Protein AF-A0A952JY37-F1 (afdb_monomer)

Radius of gyration: 21.26 Å; Cα contacts (8 Å, |Δi|>4): 25; chains: 1; bounding box: 50×24×54 Å

Secondary structure (DSSP, 8-state):
--S--TT----TT-----HHHHHHHHHHHHHH-HHHHHHHHHHSGGGS-TT-TTHHHHHHHHHHHHHHHHHHHHHHHHHHHHHHHHHHHH-HHHHHHHHHHHHHHHHHHHHHHHHHHT-

Solvent-accessible surface area (backbone atoms only — not comparable to full-atom values): 7107 Å² total; per-residue (Å²): 129,93,77,68,64,93,81,67,83,74,77,80,79,73,71,91,64,52,72,65,56,54,51,52,50,54,49,51,54,49,74,69,32,63,70,55,52,50,48,50,66,61,53,56,57,74,80,52,66,96,84,47,94,56,46,71,61,53,51,51,50,51,52,51,51,49,49,67,55,46,51,58,53,51,50,52,51,51,57,50,49,52,53,52,51,55,53,36,73,75,30,74,64,56,41,50,54,51,46,52,48,52,50,49,53,51,51,50,50,52,51,51,48,52,64,59,73,74,104

Nearest PDB structures (foldseek):
  3bes-assembly1_L  TM=3.183E-01  e=7.330E+00  Homo sapiens

pLDDT: mean 86.18, std 11.97, range [46.88, 97.19]

Sequence (119 aa):
LRHGSAFSVDREGVPQQSLRATVLTGVGINLTNPKVIVFFVTFLPQFIDAGDPHASGKLMFLGILFLVIGIPTNAFIVLIAERVTGFMQSSPRAMRYFDYGMAGIMSAFALKLVLTQGR

Foldseek 3Di:
DVPDFPLDPPPPDPPPDDPVVVVVVVVVVLVPDVVNVCVLVVPLCVVDDPPDPCSVVSSVVVVVVCCVVVVVVVVVVVVVVVVVSVVCVVDPVSRVVVRVVVVVVVVVVVVVVCVVVVD

Structure (mmCIF, N/CA/C/O backbone):
data_AF-A0A952JY37-F1
#
_entry.id   AF-A0A952JY37-F1
#
loop_
_atom_site.group_PDB
_atom_site.id
_atom_site.type_symbol
_atom_site.label_atom_id
_atom_site.label_alt_id
_atom_site.label_comp_id
_atom_site.label_asym_id
_atom_site.label_entity_id
_atom_site.label_seq_id
_atom_site.pdbx_PDB_ins_code
_atom_site.Cartn_x
_atom_site.Cartn_y
_atom_site.Cartn_z
_atom_site.occupancy
_atom_site.B_iso_or_equiv
_atom_site.auth_seq_id
_atom_site.auth_comp_id
_atom_site.auth_asym_id
_atom_site.auth_atom_id
_atom_site.pdbx_PDB_model_num
ATOM 1 N N . LEU A 1 1 ? -24.315 -7.427 19.514 1.00 54.91 1 LEU A N 1
ATOM 2 C CA . LEU A 1 1 ? -23.283 -6.430 19.895 1.00 54.91 1 LEU A CA 1
ATOM 3 C C . LEU A 1 1 ? -22.990 -6.408 21.415 1.00 54.91 1 LEU A C 1
ATOM 5 O O . LEU A 1 1 ? -22.670 -5.357 21.953 1.00 54.91 1 LEU A O 1
ATOM 9 N N . ARG A 1 2 ? -23.083 -7.550 22.129 1.00 51.44 2 ARG A N 1
ATOM 10 C CA . ARG A 1 2 ? -22.802 -7.653 23.585 1.00 51.44 2 ARG A CA 1
ATOM 11 C C . ARG A 1 2 ? -21.364 -8.127 23.895 1.00 51.44 2 ARG A C 1
ATOM 13 O O . ARG A 1 2 ? -21.007 -8.205 25.059 1.00 51.44 2 ARG A O 1
ATOM 20 N N . HIS A 1 3 ? -20.548 -8.411 22.871 1.00 49.09 3 HIS A N 1
ATOM 21 C CA . HIS A 1 3 ? -19.204 -9.001 22.994 1.00 49.09 3 HIS A CA 1
ATOM 22 C C . HIS A 1 3 ? -18.223 -8.403 21.964 1.00 49.09 3 HIS A C 1
ATOM 24 O O . HIS A 1 3 ? -17.837 -9.079 21.019 1.00 49.09 3 HIS A O 1
ATOM 30 N N . GLY A 1 4 ? -17.855 -7.130 22.124 1.00 60.59 4 GLY A N 1
ATOM 31 C CA . GLY A 1 4 ? -16.883 -6.466 21.244 1.00 60.59 4 GLY A CA 1
ATOM 32 C C . GLY A 1 4 ? -17.496 -5.858 19.977 1.00 60.59 4 GLY A C 1
ATOM 33 O O . GLY A 1 4 ? -18.521 -6.319 19.469 1.00 60.59 4 GLY A O 1
ATOM 34 N N . SER A 1 5 ? -16.900 -4.754 19.525 1.00 64.12 5 SER A N 1
ATOM 35 C CA . SER A 1 5 ? -17.194 -4.132 18.229 1.00 64.12 5 SER A CA 1
ATOM 36 C C . SER A 1 5 ? -16.530 -4.935 17.112 1.00 64.12 5 SER A C 1
ATOM 38 O O . SER A 1 5 ? -15.482 -5.533 17.340 1.00 64.12 5 SER A O 1
ATOM 40 N N . ALA A 1 6 ? -17.096 -4.911 15.900 1.00 64.69 6 ALA A N 1
ATOM 41 C CA . ALA A 1 6 ? -16.456 -5.524 14.735 1.00 64.69 6 ALA A CA 1
ATOM 42 C C . ALA A 1 6 ? -15.106 -4.863 14.391 1.00 64.69 6 ALA A C 1
ATOM 44 O O . ALA A 1 6 ? -14.296 -5.447 13.676 1.00 64.69 6 ALA A O 1
ATOM 45 N N . PHE A 1 7 ? -14.858 -3.656 14.908 1.00 66.44 7 PHE A N 1
ATOM 46 C CA . PHE A 1 7 ? -13.638 -2.887 14.705 1.00 66.44 7 PHE A CA 1
ATOM 47 C C . PHE A 1 7 ? -12.736 -2.870 15.958 1.00 66.44 7 PHE A C 1
ATOM 49 O O . PHE A 1 7 ? -12.227 -1.833 16.374 1.00 66.44 7 PHE A O 1
ATOM 56 N N . SER A 1 8 ? -12.515 -4.013 16.608 1.00 64.56 8 SER A N 1
ATOM 57 C CA . SER A 1 8 ? -11.474 -4.139 17.638 1.00 64.56 8 SER A CA 1
ATOM 58 C C . SER A 1 8 ? -10.115 -4.396 16.983 1.00 64.56 8 SER A C 1
ATOM 60 O O . SER A 1 8 ? -9.860 -5.480 16.463 1.00 64.56 8 SER A O 1
ATOM 62 N N . VAL A 1 9 ? -9.227 -3.399 16.995 1.00 66.38 9 VAL A N 1
ATOM 63 C CA . VAL A 1 9 ? -7.822 -3.612 16.616 1.00 66.38 9 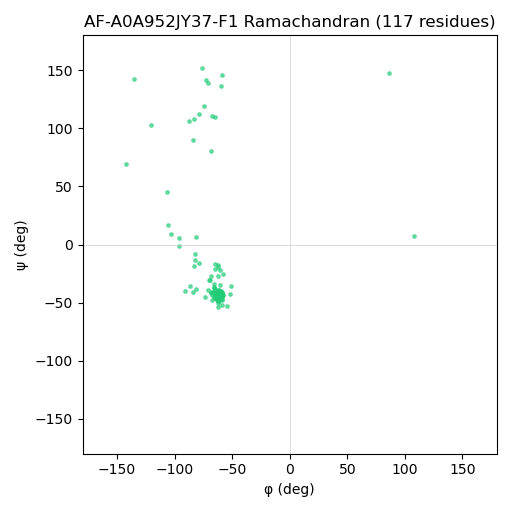VAL A CA 1
ATOM 64 C C . VAL A 1 9 ? -7.092 -4.131 17.849 1.00 66.38 9 VAL A C 1
ATOM 66 O O . VAL A 1 9 ? -6.593 -3.337 18.649 1.00 66.38 9 VAL A O 1
ATOM 69 N N . ASP A 1 10 ? -7.069 -5.453 18.013 1.00 64.25 10 ASP A N 1
ATOM 70 C CA . ASP A 1 10 ? -6.244 -6.102 19.029 1.00 64.25 10 ASP A CA 1
ATOM 71 C C . ASP A 1 10 ? -4.773 -5.918 18.660 1.00 64.25 10 ASP A C 1
ATOM 73 O O . ASP A 1 10 ? -4.271 -6.448 17.669 1.00 64.25 10 ASP A O 1
ATOM 77 N N . ARG A 1 11 ? -4.074 -5.107 19.458 1.00 63.34 11 ARG A N 1
ATOM 78 C CA . ARG A 1 11 ? -2.614 -4.958 19.374 1.00 63.34 11 ARG A CA 1
ATOM 79 C C . ARG A 1 11 ? -1.879 -6.077 20.116 1.00 63.34 11 ARG A C 1
ATOM 81 O O . ARG A 1 11 ? -0.656 -6.169 20.023 1.00 63.34 11 ARG A O 1
ATOM 88 N N . GLU A 1 12 ? -2.605 -6.912 20.853 1.00 49.03 12 GLU A N 1
ATOM 89 C CA . GLU A 1 12 ? -2.049 -8.034 21.596 1.00 49.03 12 GLU A CA 1
ATOM 90 C C . GLU A 1 12 ? -1.781 -9.204 20.643 1.00 49.03 12 GLU A C 1
ATOM 92 O O . GLU A 1 12 ? -2.696 -9.797 20.082 1.00 49.03 12 GLU A O 1
ATOM 97 N N . GLY A 1 13 ? -0.500 -9.523 20.435 1.00 59.22 13 GLY A N 1
ATOM 98 C CA . GLY A 1 13 ? -0.087 -10.733 19.722 1.00 59.22 13 GLY A CA 1
ATOM 99 C C . GLY A 1 13 ? 0.499 -10.541 18.325 1.00 59.22 13 GLY A C 1
ATOM 100 O O . GLY A 1 13 ? 0.774 -11.548 17.679 1.00 59.22 13 GLY A O 1
ATOM 101 N N . VAL A 1 14 ? 0.758 -9.311 17.852 1.00 64.44 14 VAL A N 1
ATOM 102 C CA . VAL A 1 14 ? 1.601 -9.132 16.654 1.00 64.44 14 VAL A CA 1
ATOM 103 C C . VAL A 1 14 ? 3.010 -9.618 17.012 1.00 64.44 14 VAL A C 1
ATOM 105 O O . VAL A 1 14 ? 3.676 -8.970 17.826 1.00 64.44 14 VAL A O 1
ATOM 108 N N . PRO A 1 15 ? 3.488 -10.751 16.461 1.00 66.88 15 PRO A N 1
ATOM 109 C CA . PRO A 1 15 ? 4.836 -11.212 16.747 1.00 66.88 15 PRO A CA 1
ATOM 110 C C . PRO A 1 15 ? 5.797 -10.120 16.284 1.00 66.88 15 PRO A C 1
ATOM 112 O O . PRO A 1 15 ? 5.609 -9.576 15.193 1.00 66.88 15 PRO A O 1
ATOM 115 N N . GLN A 1 16 ? 6.820 -9.793 17.078 1.00 70.06 16 GLN A N 1
ATOM 116 C CA . GLN A 1 16 ? 7.880 -8.892 16.626 1.00 70.06 16 GLN A CA 1
ATOM 117 C C . GLN A 1 16 ? 8.691 -9.591 15.530 1.00 70.06 16 GLN A C 1
ATOM 119 O O . GLN A 1 16 ? 9.736 -10.193 15.767 1.00 70.06 16 GLN A O 1
ATOM 124 N N . GLN A 1 17 ? 8.155 -9.577 14.313 1.00 78.06 17 GLN A N 1
ATOM 125 C CA . GLN A 1 17 ? 8.825 -10.089 13.137 1.00 78.06 17 GLN A CA 1
ATOM 126 C C . GLN A 1 17 ? 9.932 -9.115 12.753 1.00 78.06 17 GLN A C 1
ATOM 128 O O . GLN A 1 17 ? 9.779 -7.895 12.829 1.00 78.06 17 GLN A O 1
ATOM 133 N N . SER A 1 18 ? 11.066 -9.661 12.317 1.00 89.88 18 SER A N 1
ATOM 134 C CA . SER A 1 18 ? 12.115 -8.828 11.739 1.00 89.88 18 SER A CA 1
ATOM 135 C C . SER A 1 18 ? 11.563 -8.071 10.527 1.00 89.88 18 SER A C 1
ATOM 137 O O . SER A 1 18 ? 10.766 -8.617 9.763 1.00 89.88 18 SER A O 1
ATOM 139 N N . LEU A 1 19 ? 12.034 -6.841 10.299 1.00 88.31 19 LEU A N 1
ATOM 140 C CA . LEU A 1 19 ? 11.636 -6.046 9.126 1.00 88.31 19 LEU A CA 1
ATOM 141 C C . LEU A 1 19 ? 11.789 -6.836 7.819 1.00 88.31 19 LEU A C 1
ATOM 143 O O . LEU A 1 19 ? 10.959 -6.734 6.921 1.00 88.31 19 LEU A O 1
ATOM 147 N N . ARG A 1 20 ? 12.825 -7.679 7.739 1.00 91.56 20 ARG A N 1
ATOM 148 C CA . ARG A 1 20 ? 13.064 -8.565 6.596 1.00 91.56 20 ARG A CA 1
ATOM 149 C C . ARG A 1 20 ? 11.934 -9.573 6.400 1.00 91.56 20 ARG A C 1
ATOM 151 O O . ARG A 1 20 ? 11.487 -9.744 5.273 1.00 91.56 20 ARG A O 1
ATOM 158 N N . ALA A 1 21 ? 11.459 -10.214 7.467 1.00 92.25 21 ALA A N 1
ATOM 159 C CA . ALA A 1 21 ? 10.358 -11.173 7.388 1.00 92.25 21 ALA A CA 1
ATOM 160 C C . ALA A 1 21 ? 9.052 -10.504 6.925 1.00 92.25 21 ALA A C 1
ATOM 162 O O . ALA A 1 21 ? 8.374 -11.034 6.045 1.00 92.25 21 ALA A O 1
ATOM 163 N N . THR A 1 22 ? 8.746 -9.306 7.432 1.00 90.75 22 THR A N 1
ATOM 164 C CA . THR A 1 22 ? 7.572 -8.528 7.004 1.00 90.75 22 THR A CA 1
ATOM 165 C C . THR A 1 22 ? 7.661 -8.131 5.530 1.00 90.75 22 THR A C 1
ATOM 167 O O . THR A 1 22 ? 6.698 -8.305 4.785 1.00 90.75 22 THR A O 1
ATOM 170 N N . VAL A 1 23 ? 8.827 -7.650 5.080 1.00 90.88 23 VAL A N 1
ATOM 171 C CA . VAL A 1 23 ? 9.055 -7.297 3.670 1.00 90.88 23 VAL A CA 1
ATOM 172 C C . VAL A 1 23 ? 8.913 -8.523 2.773 1.00 90.88 23 VAL A C 1
ATOM 174 O O . VAL A 1 23 ? 8.195 -8.460 1.780 1.00 90.88 23 VAL A O 1
ATOM 177 N N . LEU A 1 24 ? 9.532 -9.652 3.127 1.00 94.19 24 LEU A N 1
ATOM 178 C CA . LEU A 1 24 ? 9.435 -10.887 2.344 1.00 94.19 24 LEU A CA 1
ATOM 179 C C . LEU A 1 24 ? 8.000 -11.415 2.276 1.00 94.19 24 LEU A C 1
ATOM 181 O O . LEU A 1 24 ? 7.562 -11.847 1.214 1.00 94.19 24 LEU A O 1
ATOM 185 N N . THR A 1 25 ? 7.252 -11.321 3.374 1.00 93.19 25 THR A N 1
ATOM 186 C CA . THR A 1 25 ? 5.830 -11.684 3.406 1.00 93.19 25 THR A CA 1
ATOM 187 C C . THR A 1 25 ? 5.024 -10.784 2.472 1.00 93.19 25 THR A C 1
ATOM 189 O O . THR A 1 25 ? 4.262 -11.279 1.645 1.00 93.19 25 THR A O 1
ATOM 192 N N . GLY A 1 26 ? 5.234 -9.465 2.533 1.00 91.06 26 GLY A N 1
ATOM 193 C CA . GLY A 1 26 ? 4.578 -8.506 1.642 1.00 91.06 26 GLY A CA 1
ATOM 194 C C . GLY A 1 26 ? 4.914 -8.739 0.168 1.00 91.06 26 GLY A C 1
ATOM 195 O O . GLY A 1 26 ? 4.019 -8.715 -0.679 1.00 91.06 26 GLY A O 1
ATOM 196 N N . VAL A 1 27 ? 6.180 -9.021 -0.146 1.00 92.12 27 VAL A N 1
ATOM 197 C CA . VAL A 1 27 ? 6.615 -9.393 -1.499 1.00 92.12 27 VAL A CA 1
ATOM 198 C C . VAL A 1 27 ? 5.919 -10.679 -1.942 1.00 92.12 27 VAL A C 1
ATOM 200 O O . VAL A 1 27 ? 5.323 -10.697 -3.015 1.00 92.12 27 VAL A O 1
ATOM 203 N N . GLY A 1 28 ? 5.907 -11.720 -1.106 1.00 94.88 28 GLY A N 1
ATOM 204 C CA . GLY A 1 28 ? 5.234 -12.986 -1.403 1.00 94.88 28 GLY A CA 1
ATOM 205 C C . GLY A 1 28 ? 3.738 -12.818 -1.681 1.00 94.88 28 GLY A C 1
ATOM 206 O O . GLY A 1 28 ? 3.234 -13.358 -2.665 1.00 94.88 28 GLY A O 1
ATOM 207 N N . ILE A 1 29 ? 3.038 -12.008 -0.880 1.00 93.88 29 ILE A N 1
ATOM 208 C CA . ILE A 1 29 ? 1.617 -11.686 -1.086 1.00 93.88 29 ILE A CA 1
ATOM 209 C C . ILE A 1 29 ? 1.403 -10.999 -2.439 1.00 93.88 29 ILE A C 1
ATOM 211 O O . ILE A 1 29 ? 0.498 -11.378 -3.180 1.00 93.88 29 ILE A O 1
ATOM 215 N N . ASN A 1 30 ? 2.231 -10.008 -2.784 1.00 91.50 30 ASN A N 1
ATOM 216 C CA . ASN A 1 30 ? 2.089 -9.274 -4.043 1.00 91.50 30 ASN A CA 1
ATOM 217 C C . ASN A 1 30 ? 2.415 -10.144 -5.264 1.00 91.50 30 ASN A C 1
ATOM 219 O O . ASN A 1 30 ? 1.687 -10.088 -6.250 1.00 91.50 30 ASN A O 1
ATOM 223 N N . LEU A 1 31 ? 3.457 -10.976 -5.188 1.00 91.88 31 LEU A N 1
ATOM 224 C CA . LEU A 1 31 ? 3.837 -11.891 -6.269 1.00 91.88 31 LEU A CA 1
ATOM 225 C C . LEU A 1 31 ? 2.824 -13.023 -6.469 1.00 91.88 31 LEU A C 1
ATOM 227 O O . LEU A 1 31 ? 2.636 -13.484 -7.587 1.00 91.88 31 LEU A O 1
ATOM 231 N N . THR A 1 32 ? 2.147 -13.461 -5.408 1.00 94.81 32 THR A N 1
ATOM 232 C CA . THR A 1 32 ? 1.117 -14.511 -5.504 1.00 94.81 32 THR A CA 1
ATOM 233 C C . THR A 1 32 ? -0.235 -13.947 -5.951 1.00 94.81 32 THR A C 1
ATOM 235 O O . THR A 1 32 ? -1.132 -14.700 -6.320 1.00 94.81 32 THR A O 1
ATOM 238 N N . ASN A 1 33 ? -0.414 -12.622 -5.937 1.00 94.19 33 ASN A N 1
ATOM 239 C CA . ASN A 1 33 ? -1.669 -11.987 -6.310 1.00 94.19 33 ASN A CA 1
ATOM 240 C C . ASN A 1 33 ? -1.728 -11.736 -7.832 1.00 94.19 33 ASN A C 1
ATOM 242 O O . ASN A 1 33 ? -1.115 -10.780 -8.321 1.00 94.19 33 ASN A O 1
ATOM 246 N N . PRO A 1 34 ? -2.519 -12.513 -8.600 1.00 92.62 34 PRO A N 1
ATOM 247 C CA . PRO A 1 34 ? -2.576 -12.362 -10.053 1.00 92.62 34 PRO A CA 1
ATOM 248 C C . PRO A 1 34 ? -3.101 -10.986 -10.471 1.00 92.62 34 PRO A C 1
ATOM 250 O O . PRO A 1 34 ? -2.719 -10.479 -11.520 1.00 92.62 34 PRO A O 1
ATOM 253 N N . LYS A 1 35 ? -3.926 -10.334 -9.640 1.00 93.81 35 LYS A N 1
ATOM 254 C CA . LYS A 1 35 ? -4.433 -8.987 -9.920 1.00 93.81 35 LYS A CA 1
ATOM 255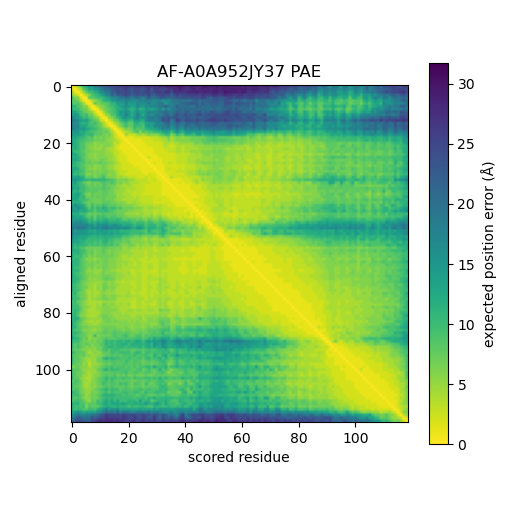 C C . LYS A 1 35 ? 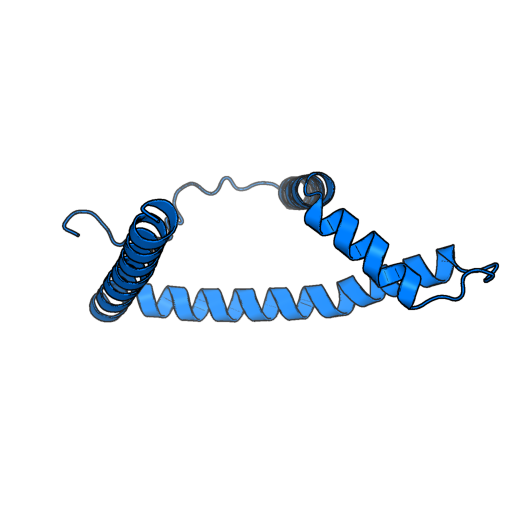-3.300 -7.965 -9.989 1.00 93.81 35 LYS A C 1
ATOM 257 O O . LYS A 1 35 ? -3.335 -7.086 -10.844 1.00 93.81 35 LYS A O 1
ATOM 262 N N . VAL A 1 36 ? -2.312 -8.082 -9.099 1.00 91.00 36 VAL A N 1
ATOM 263 C CA . VAL A 1 36 ? -1.154 -7.180 -9.057 1.00 91.00 36 VAL A CA 1
ATOM 264 C C . VAL A 1 36 ? -0.303 -7.384 -10.306 1.00 91.00 36 VAL A C 1
ATOM 266 O O . VAL A 1 36 ? 0.006 -6.417 -10.996 1.00 91.00 36 VAL A O 1
ATOM 269 N N . ILE A 1 37 ? -0.001 -8.638 -10.647 1.00 91.44 37 ILE A N 1
ATOM 270 C CA . ILE A 1 37 ? 0.778 -8.970 -11.847 1.00 91.44 37 ILE A CA 1
ATOM 271 C C . ILE A 1 37 ? 0.087 -8.444 -13.106 1.00 91.44 37 ILE A C 1
ATOM 273 O O . ILE A 1 37 ? 0.712 -7.733 -13.891 1.00 91.44 37 ILE A O 1
ATOM 277 N N . VAL A 1 38 ? -1.199 -8.762 -13.284 1.00 93.81 38 VAL A N 1
ATOM 278 C CA . VAL A 1 38 ? -1.966 -8.338 -14.460 1.00 93.81 38 VAL A CA 1
ATOM 279 C C . VAL A 1 38 ? -1.988 -6.819 -14.556 1.00 93.81 38 VAL A C 1
ATOM 281 O O . VAL A 1 38 ? -1.710 -6.306 -15.629 1.00 93.81 38 VAL A O 1
ATOM 284 N N . PHE A 1 39 ? -2.211 -6.099 -13.451 1.00 92.00 39 PHE A N 1
ATOM 285 C CA . PHE A 1 39 ? -2.139 -4.637 -13.439 1.00 92.00 39 PHE A CA 1
ATOM 286 C C . PHE A 1 39 ? -0.794 -4.131 -13.984 1.00 92.00 39 PHE A C 1
ATOM 288 O O . PHE A 1 39 ? -0.769 -3.348 -14.931 1.00 92.00 39 PHE A O 1
ATOM 295 N N . PHE A 1 40 ? 0.337 -4.601 -13.454 1.00 90.31 40 PHE A N 1
ATOM 296 C CA . PHE A 1 40 ? 1.638 -4.116 -13.918 1.00 90.31 40 PHE A CA 1
ATOM 297 C C . PHE A 1 40 ? 1.914 -4.479 -15.382 1.00 90.31 40 PHE A C 1
ATOM 299 O O . PHE A 1 40 ? 2.360 -3.622 -16.140 1.00 90.31 40 PHE A O 1
ATOM 306 N N . VAL A 1 41 ? 1.595 -5.705 -15.806 1.00 89.94 41 VAL A N 1
ATOM 307 C CA . VAL A 1 41 ? 1.785 -6.156 -17.195 1.00 89.94 41 VAL A CA 1
ATOM 308 C C . VAL A 1 41 ? 0.884 -5.402 -18.169 1.00 89.94 41 VAL A C 1
ATOM 310 O O . VAL A 1 41 ? 1.293 -5.152 -19.297 1.00 89.94 41 VAL A O 1
ATOM 313 N N . THR A 1 42 ? -0.327 -5.015 -17.765 1.00 91.31 42 THR A N 1
ATOM 314 C CA . THR A 1 42 ? -1.222 -4.270 -18.653 1.00 91.31 42 THR A CA 1
ATOM 315 C C . THR A 1 42 ? -0.897 -2.789 -18.687 1.00 91.31 42 THR A C 1
ATOM 317 O O . THR A 1 42 ? -1.000 -2.199 -19.751 1.00 91.31 42 THR A O 1
ATOM 320 N N . PHE A 1 43 ? -0.524 -2.176 -17.560 1.00 90.75 43 PHE A N 1
ATOM 321 C CA . PHE A 1 43 ? -0.365 -0.723 -17.476 1.00 90.75 43 PHE A CA 1
ATOM 322 C C . PHE A 1 43 ? 1.053 -0.246 -17.791 1.00 90.75 43 PHE A C 1
ATOM 324 O O . PHE A 1 43 ? 1.192 0.762 -18.469 1.00 90.75 43 PHE A O 1
ATOM 331 N N . LEU A 1 44 ? 2.116 -0.930 -17.349 1.00 89.00 44 LEU A N 1
ATOM 332 C CA . LEU A 1 44 ? 3.483 -0.417 -17.552 1.00 89.00 44 LEU A CA 1
ATOM 333 C C . LEU A 1 44 ? 3.897 -0.372 -19.031 1.00 89.00 44 LEU A C 1
ATOM 335 O O . LEU A 1 44 ? 4.427 0.658 -19.449 1.00 89.00 44 LEU A O 1
ATOM 339 N N . PRO A 1 45 ? 3.640 -1.412 -19.848 1.00 87.81 45 PRO A N 1
ATOM 340 C CA . PRO A 1 45 ? 3.984 -1.377 -21.266 1.00 87.81 45 PRO A CA 1
ATOM 341 C C . PRO A 1 45 ? 3.213 -0.319 -22.059 1.00 87.81 45 PRO A C 1
ATOM 343 O O . PRO A 1 45 ? 3.697 0.104 -23.098 1.00 87.81 45 PRO A O 1
ATOM 346 N N . GLN A 1 46 ? 2.056 0.157 -21.576 1.00 90.62 46 GLN A N 1
ATOM 347 C CA . GLN A 1 46 ? 1.292 1.220 -22.253 1.00 90.62 46 GLN A CA 1
ATOM 348 C C . GLN A 1 46 ? 2.038 2.561 -22.300 1.00 90.62 46 GLN A C 1
ATOM 350 O O . GLN A 1 46 ? 1.668 3.432 -23.081 1.00 90.62 46 GLN A O 1
ATOM 355 N N . PHE A 1 47 ? 3.078 2.735 -21.482 1.00 88.69 47 PHE A N 1
ATOM 356 C CA . PHE A 1 47 ? 3.889 3.952 -21.435 1.00 88.69 47 PHE A CA 1
ATOM 357 C C . PHE A 1 47 ? 5.169 3.869 -22.283 1.00 88.69 47 PHE A C 1
ATOM 359 O O . PHE A 1 47 ? 6.009 4.766 -22.199 1.00 88.69 47 PHE A O 1
ATOM 366 N N . ILE A 1 48 ? 5.367 2.789 -23.049 1.00 90.00 48 ILE A N 1
ATOM 367 C CA . ILE A 1 48 ? 6.585 2.545 -23.833 1.00 90.00 48 ILE A CA 1
ATOM 368 C C . ILE A 1 48 ? 6.208 2.057 -25.234 1.00 90.00 48 ILE A C 1
ATOM 370 O O . ILE A 1 48 ? 5.277 1.273 -25.403 1.00 90.00 48 ILE A O 1
ATOM 374 N N . ASP A 1 49 ? 6.962 2.490 -26.242 1.00 89.75 49 ASP A N 1
ATOM 375 C CA . ASP A 1 49 ? 6.775 2.039 -27.619 1.00 89.75 49 ASP A CA 1
ATOM 376 C C . ASP A 1 49 ? 7.217 0.580 -27.806 1.00 89.75 49 ASP A C 1
ATOM 378 O O . ASP A 1 49 ? 8.272 0.157 -27.331 1.00 89.75 49 ASP A O 1
ATOM 382 N N . ALA A 1 50 ? 6.442 -0.192 -28.573 1.00 83.38 50 ALA A N 1
ATOM 383 C CA . ALA A 1 50 ? 6.672 -1.628 -28.771 1.00 83.38 50 ALA A CA 1
ATOM 384 C C . ALA A 1 50 ? 8.020 -1.978 -29.446 1.00 83.38 50 ALA A C 1
ATOM 386 O O . ALA A 1 50 ? 8.468 -3.118 -29.353 1.00 83.38 50 ALA A O 1
ATOM 387 N N . GLY A 1 51 ? 8.657 -1.020 -30.129 1.00 87.00 51 GLY A N 1
ATOM 388 C CA . GLY A 1 51 ? 9.932 -1.196 -30.836 1.00 87.00 51 GLY A CA 1
ATOM 389 C C . GLY A 1 51 ? 11.153 -0.613 -30.121 1.00 87.00 51 GLY A C 1
ATOM 390 O O . GLY A 1 51 ? 12.214 -0.520 -30.734 1.00 87.00 51 GLY A O 1
ATOM 391 N N . ASP A 1 52 ? 11.017 -0.170 -28.870 1.00 88.44 52 ASP A N 1
ATOM 392 C CA . ASP A 1 52 ? 12.087 0.532 -28.161 1.00 88.44 52 ASP A CA 1
ATOM 393 C C . ASP A 1 52 ? 13.217 -0.421 -27.700 1.00 88.44 52 ASP A C 1
ATOM 395 O O . ASP A 1 52 ? 12.975 -1.297 -26.860 1.00 88.44 52 ASP A O 1
ATOM 399 N N . PRO A 1 53 ? 14.475 -0.233 -28.158 1.00 88.44 53 PRO A N 1
ATOM 400 C CA . PRO A 1 53 ? 15.622 -1.035 -27.718 1.00 88.44 53 PRO A CA 1
ATOM 401 C C . PRO A 1 53 ? 15.907 -0.937 -26.211 1.00 88.44 53 PRO A C 1
ATOM 403 O O . PRO A 1 53 ? 16.549 -1.818 -25.638 1.00 88.44 53 PRO A O 1
ATOM 406 N N . HIS A 1 54 ? 15.444 0.132 -25.557 1.00 90.69 54 HIS A N 1
ATOM 407 C CA . HIS A 1 54 ? 15.661 0.422 -24.140 1.00 90.69 54 HIS A CA 1
ATOM 408 C C . HIS A 1 54 ? 14.415 0.181 -23.274 1.00 90.69 54 HIS A C 1
ATOM 410 O O . HIS A 1 54 ? 14.364 0.638 -22.126 1.00 90.69 54 HIS A O 1
ATOM 416 N N . ALA A 1 55 ? 13.419 -0.554 -23.785 1.00 89.19 55 ALA A N 1
ATOM 417 C CA . ALA A 1 55 ? 12.155 -0.805 -23.092 1.00 89.19 55 ALA A CA 1
ATOM 418 C C . ALA A 1 55 ? 12.339 -1.351 -21.664 1.00 89.19 55 ALA A C 1
ATOM 420 O O . ALA A 1 55 ? 11.687 -0.880 -20.735 1.00 89.19 55 ALA A O 1
ATOM 421 N N . SER A 1 56 ? 13.270 -2.287 -21.447 1.00 88.31 56 SER A N 1
ATOM 422 C CA . SER A 1 56 ? 13.547 -2.859 -20.119 1.00 88.31 56 SER A CA 1
ATOM 423 C C . SER A 1 56 ? 14.009 -1.810 -19.098 1.00 88.31 56 SER A C 1
ATOM 425 O O . SER A 1 56 ? 13.529 -1.798 -17.964 1.00 88.31 56 SER A O 1
ATOM 427 N N . GLY A 1 57 ? 14.888 -0.890 -19.504 1.00 91.94 57 GLY A N 1
ATOM 428 C CA . GLY A 1 57 ? 15.366 0.204 -18.657 1.00 91.94 57 GLY A CA 1
ATOM 429 C C . GLY A 1 57 ? 14.258 1.201 -18.315 1.00 91.94 57 GLY A C 1
ATOM 430 O O . GLY A 1 57 ? 14.130 1.613 -17.161 1.00 91.94 57 GLY A O 1
ATOM 431 N N . LYS A 1 58 ? 13.402 1.536 -19.289 1.00 91.62 58 LYS A N 1
ATOM 432 C CA . LYS A 1 58 ? 12.233 2.405 -19.072 1.00 91.62 58 LYS A CA 1
ATOM 433 C C . LYS A 1 58 ? 11.196 1.761 -18.150 1.00 91.62 58 LYS A C 1
ATOM 435 O O . LYS A 1 58 ? 10.688 2.438 -17.259 1.00 91.62 58 LYS A O 1
ATOM 440 N N . LEU A 1 59 ? 10.929 0.461 -18.299 1.00 91.88 59 LEU A N 1
ATOM 441 C CA . LEU A 1 59 ? 10.052 -0.293 -17.393 1.00 91.88 59 LEU A CA 1
ATOM 442 C C . LEU A 1 59 ? 10.593 -0.291 -15.961 1.00 91.88 59 LEU A C 1
ATOM 444 O O . LEU A 1 59 ? 9.835 -0.067 -15.019 1.00 91.88 59 LEU A O 1
ATOM 448 N N . MET A 1 60 ? 11.903 -0.499 -15.789 1.00 92.25 60 MET A N 1
ATOM 449 C CA . MET A 1 60 ? 12.543 -0.460 -14.474 1.00 92.25 60 MET A CA 1
ATOM 450 C C . MET A 1 60 ? 12.447 0.934 -13.843 1.00 92.25 60 MET A C 1
ATOM 452 O O . MET A 1 60 ? 12.080 1.052 -12.674 1.00 92.25 60 MET A O 1
ATOM 456 N N . PHE A 1 61 ? 12.702 1.990 -14.621 1.00 93.88 61 PHE A N 1
ATOM 457 C CA . PHE A 1 61 ? 12.517 3.371 -14.177 1.00 93.88 61 PHE A CA 1
ATOM 458 C C . PHE A 1 61 ? 11.069 3.643 -13.752 1.00 93.88 61 PHE A C 1
ATOM 460 O O . PHE A 1 61 ? 10.841 4.180 -12.670 1.00 93.88 61 PHE A O 1
ATOM 467 N N . LEU A 1 62 ? 10.090 3.225 -14.558 1.00 93.38 62 LEU A N 1
ATOM 468 C CA . LEU A 1 62 ? 8.672 3.421 -14.266 1.00 93.38 62 LEU A CA 1
ATOM 469 C C . LEU A 1 62 ? 8.233 2.654 -13.008 1.00 93.38 62 LEU A C 1
ATOM 471 O O . LEU A 1 62 ? 7.475 3.183 -12.198 1.00 93.38 62 LEU A O 1
ATOM 475 N N . GLY A 1 63 ? 8.757 1.443 -12.797 1.00 92.12 63 GLY A N 1
ATOM 476 C CA . GLY A 1 63 ? 8.548 0.676 -11.569 1.00 92.12 63 GLY A CA 1
ATOM 477 C C . GLY A 1 63 ? 9.129 1.365 -10.329 1.00 92.12 63 GLY A C 1
ATOM 478 O O . GLY A 1 63 ? 8.459 1.454 -9.301 1.00 92.12 63 GLY A O 1
ATOM 479 N N . ILE A 1 64 ? 10.345 1.914 -10.422 1.00 94.62 64 ILE A N 1
ATOM 480 C CA . ILE A 1 64 ? 10.953 2.692 -9.329 1.00 94.62 64 ILE A CA 1
ATOM 481 C C . ILE A 1 64 ? 10.138 3.959 -9.059 1.00 94.62 64 ILE A C 1
ATOM 483 O O . ILE A 1 64 ? 9.834 4.255 -7.905 1.00 94.62 64 ILE A O 1
ATOM 487 N N . LEU A 1 65 ? 9.733 4.682 -10.105 1.00 94.81 65 LEU A N 1
ATOM 488 C CA . LEU A 1 65 ? 8.899 5.875 -9.985 1.00 94.81 65 LEU A CA 1
ATOM 489 C C . LEU A 1 65 ? 7.568 5.557 -9.292 1.00 94.81 65 LEU A C 1
ATOM 491 O O . LEU A 1 65 ? 7.147 6.284 -8.392 1.00 94.81 65 LEU A O 1
ATOM 495 N N . PHE A 1 66 ? 6.942 4.434 -9.651 1.00 92.56 66 PHE A N 1
ATOM 496 C CA . PHE A 1 66 ? 5.737 3.945 -8.991 1.00 92.56 66 PHE A CA 1
ATOM 497 C C . PHE A 1 66 ? 5.961 3.719 -7.489 1.00 92.56 66 PHE A C 1
ATOM 499 O O . PHE A 1 66 ? 5.129 4.134 -6.684 1.00 92.56 66 PHE A O 1
ATOM 506 N N . LEU A 1 67 ? 7.090 3.126 -7.084 1.00 92.62 67 LEU A N 1
ATOM 507 C CA . LEU A 1 67 ? 7.430 2.953 -5.666 1.00 92.62 67 LEU A CA 1
ATOM 508 C C . LEU A 1 67 ? 7.653 4.293 -4.953 1.00 92.62 67 LEU A C 1
ATOM 510 O O . LEU A 1 67 ? 7.147 4.482 -3.848 1.00 92.62 67 LEU A O 1
ATOM 514 N N . VAL A 1 68 ? 8.366 5.229 -5.584 1.00 97.00 68 VAL A N 1
ATOM 515 C CA . VAL A 1 68 ? 8.655 6.563 -5.026 1.00 97.00 68 VAL A CA 1
ATOM 516 C C . VAL A 1 68 ? 7.375 7.349 -4.748 1.00 97.00 68 VAL A C 1
ATOM 518 O O . VAL A 1 68 ? 7.311 8.066 -3.757 1.00 97.00 68 VAL A O 1
ATOM 521 N N . ILE A 1 69 ? 6.342 7.194 -5.577 1.00 96.06 69 ILE A N 1
ATOM 522 C CA . ILE A 1 69 ? 5.037 7.845 -5.378 1.00 96.06 69 ILE A CA 1
ATOM 523 C C . ILE A 1 69 ? 4.152 7.025 -4.425 1.00 96.06 69 ILE A C 1
ATOM 525 O O . ILE A 1 69 ? 3.457 7.570 -3.561 1.00 96.06 69 ILE A O 1
ATOM 529 N N . GLY A 1 70 ? 4.172 5.701 -4.566 1.00 94.25 70 GLY A N 1
ATOM 530 C CA . GLY A 1 70 ? 3.303 4.788 -3.835 1.00 94.25 70 GLY A CA 1
ATOM 531 C C . GLY A 1 70 ? 3.652 4.673 -2.354 1.00 94.25 70 GLY A C 1
ATOM 532 O O . GLY A 1 70 ? 2.744 4.619 -1.527 1.00 94.25 70 GLY A O 1
ATOM 533 N N . ILE A 1 71 ? 4.938 4.664 -1.991 1.00 94.50 71 ILE A N 1
ATOM 534 C CA . ILE A 1 71 ? 5.367 4.546 -0.588 1.00 94.50 71 ILE A CA 1
ATOM 535 C C . ILE A 1 71 ? 4.874 5.741 0.249 1.00 94.50 71 ILE A C 1
ATOM 537 O O . ILE A 1 71 ? 4.181 5.490 1.236 1.00 94.50 71 ILE A O 1
ATOM 541 N N . PRO A 1 72 ? 5.131 7.014 -0.121 1.00 97.19 72 PRO A N 1
ATOM 542 C CA . PRO A 1 72 ? 4.607 8.168 0.612 1.00 97.19 72 PRO A CA 1
ATOM 543 C C . PRO A 1 72 ? 3.084 8.180 0.685 1.00 97.19 72 PRO A C 1
ATOM 545 O O . PRO A 1 72 ? 2.524 8.467 1.739 1.00 97.19 72 PRO A O 1
ATOM 548 N N . THR A 1 73 ? 2.411 7.827 -0.412 1.00 97.00 73 THR A N 1
ATOM 549 C CA . THR A 1 73 ? 0.945 7.794 -0.465 1.00 97.00 73 THR A CA 1
ATOM 550 C C . THR A 1 73 ? 0.380 6.759 0.509 1.00 97.00 73 THR A C 1
ATOM 552 O O . THR A 1 73 ? -0.504 7.071 1.304 1.00 97.00 73 THR A O 1
ATOM 555 N N . ASN A 1 74 ? 0.927 5.541 0.509 1.00 94.38 74 ASN A N 1
ATOM 556 C CA . ASN A 1 74 ? 0.521 4.498 1.447 1.00 94.38 74 ASN A CA 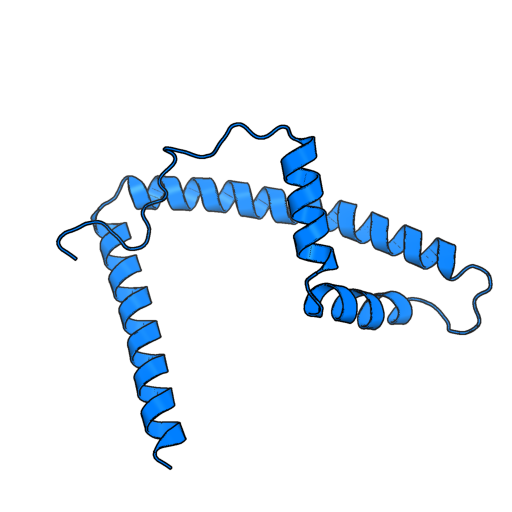1
ATOM 557 C C . ASN A 1 74 ? 0.867 4.866 2.892 1.00 94.38 74 ASN A C 1
ATOM 559 O O . ASN A 1 74 ? 0.037 4.678 3.776 1.00 94.38 74 ASN A O 1
ATOM 563 N N . ALA A 1 75 ? 2.051 5.429 3.142 1.00 95.12 75 ALA A N 1
ATOM 564 C CA . ALA A 1 75 ? 2.437 5.895 4.470 1.00 95.12 75 ALA A CA 1
ATOM 565 C C . ALA A 1 75 ? 1.468 6.968 4.987 1.00 95.12 75 ALA A C 1
ATOM 567 O O . ALA A 1 75 ? 1.007 6.889 6.122 1.00 95.12 75 ALA A O 1
ATOM 568 N N . PHE A 1 76 ? 1.088 7.925 4.138 1.00 97.06 76 PHE A N 1
ATOM 569 C CA . PHE A 1 76 ? 0.103 8.950 4.470 1.00 97.06 76 PHE A CA 1
ATOM 570 C C . PHE A 1 76 ? -1.263 8.347 4.826 1.00 97.06 76 PHE A C 1
ATOM 572 O O . PHE A 1 76 ? -1.851 8.711 5.845 1.00 97.06 76 PHE A O 1
ATOM 579 N N . ILE A 1 77 ? -1.738 7.374 4.042 1.00 96.38 77 ILE A N 1
ATOM 580 C CA . ILE A 1 77 ? -2.979 6.645 4.335 1.00 96.38 77 ILE A CA 1
ATOM 581 C C . ILE A 1 77 ? -2.880 5.917 5.681 1.00 96.38 77 ILE A C 1
ATOM 583 O O . ILE A 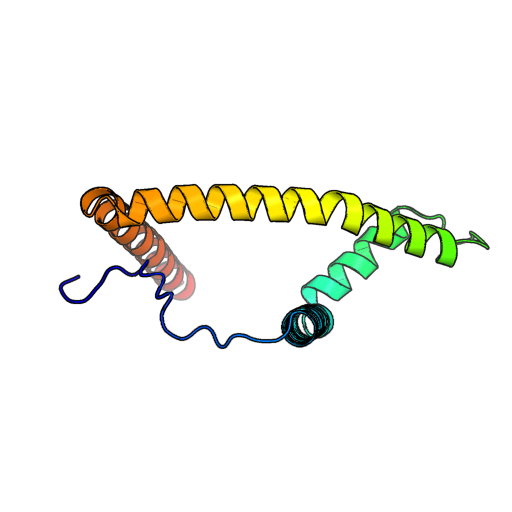1 77 ? -3.816 5.994 6.473 1.00 96.38 77 ILE A O 1
ATOM 587 N N . VAL A 1 78 ? -1.758 5.250 5.968 1.00 93.88 78 VAL A N 1
ATOM 588 C CA . VAL A 1 78 ? -1.535 4.546 7.242 1.00 93.88 78 VAL A CA 1
ATOM 589 C C . VAL A 1 78 ? -1.571 5.515 8.425 1.00 93.88 78 VAL A C 1
ATOM 591 O O . VAL A 1 78 ? -2.249 5.233 9.410 1.00 93.88 78 VAL A O 1
ATOM 594 N N . LEU A 1 79 ? -0.925 6.680 8.318 1.00 94.81 79 LEU A N 1
ATOM 595 C CA . LEU A 1 79 ? -0.941 7.704 9.370 1.00 94.81 79 LEU A CA 1
ATOM 596 C C . LEU A 1 79 ? -2.359 8.234 9.637 1.00 94.81 79 LEU A C 1
ATOM 598 O O . LEU A 1 79 ? -2.763 8.402 10.791 1.00 94.81 79 LEU A O 1
ATOM 602 N N . ILE A 1 80 ? -3.148 8.465 8.582 1.00 95.44 80 ILE A N 1
ATOM 603 C CA . ILE A 1 80 ? -4.558 8.853 8.727 1.00 95.44 80 ILE A CA 1
ATOM 604 C C . ILE A 1 80 ? -5.360 7.721 9.370 1.00 95.44 80 ILE A C 1
ATOM 606 O O . ILE A 1 80 ? -6.137 7.968 10.294 1.00 95.44 80 ILE A O 1
ATOM 610 N N . ALA A 1 81 ? -5.174 6.486 8.905 1.00 91.31 81 ALA A N 1
ATOM 611 C CA . ALA A 1 81 ? -5.883 5.323 9.417 1.00 91.31 81 ALA A CA 1
ATOM 612 C C . ALA A 1 81 ? -5.611 5.118 10.911 1.00 91.31 81 ALA A C 1
ATOM 614 O O . ALA A 1 81 ? -6.545 4.845 11.665 1.00 91.31 81 ALA A O 1
ATOM 615 N N . GLU A 1 82 ? -4.374 5.321 11.365 1.00 90.00 82 GLU A N 1
ATOM 616 C CA . GLU A 1 82 ? -4.019 5.268 12.783 1.00 90.00 82 GLU A CA 1
ATOM 617 C C . GLU A 1 82 ? -4.775 6.330 13.595 1.00 90.00 82 GLU A C 1
ATOM 619 O O . GLU A 1 82 ? -5.366 6.018 14.633 1.00 90.00 82 GLU A O 1
ATOM 624 N N . ARG A 1 83 ? -4.837 7.571 13.093 1.00 89.19 83 ARG A N 1
ATOM 625 C CA . ARG A 1 83 ? -5.568 8.673 13.738 1.00 89.19 83 ARG A CA 1
ATOM 626 C C . ARG A 1 83 ? -7.067 8.381 13.847 1.00 89.19 83 ARG A C 1
ATOM 628 O O . ARG A 1 83 ? -7.651 8.569 14.914 1.00 89.19 83 ARG A O 1
ATOM 635 N N . VAL A 1 84 ? -7.678 7.918 12.756 1.00 88.94 84 VAL A N 1
ATOM 636 C CA . VAL A 1 84 ? -9.107 7.568 12.693 1.00 88.94 84 VAL A CA 1
ATOM 637 C C . VAL A 1 84 ? -9.410 6.404 13.630 1.00 88.94 84 VAL A C 1
ATOM 639 O O . VAL A 1 84 ? -10.344 6.485 14.426 1.00 88.94 84 VAL A O 1
ATOM 642 N N . THR A 1 85 ? -8.581 5.361 13.600 1.00 86.62 85 THR A N 1
ATOM 643 C CA . THR A 1 85 ? -8.729 4.184 14.462 1.00 86.62 85 THR A CA 1
ATOM 644 C C . THR A 1 85 ? -8.635 4.572 15.936 1.00 86.62 85 THR A C 1
ATOM 646 O O . THR A 1 85 ? -9.495 4.184 16.724 1.00 86.62 85 THR A O 1
ATOM 649 N N . GLY A 1 86 ? -7.653 5.399 16.312 1.00 85.06 86 GLY A N 1
ATOM 650 C CA . GLY A 1 86 ? -7.511 5.891 17.684 1.00 85.06 86 GLY A CA 1
ATOM 651 C C . GLY A 1 86 ? -8.712 6.717 18.159 1.00 85.06 86 GLY A C 1
ATOM 652 O O . GLY A 1 86 ? -9.156 6.562 19.296 1.00 85.06 86 GLY A O 1
ATOM 653 N N . PHE A 1 87 ? -9.286 7.557 17.291 1.00 84.75 87 PHE A N 1
ATOM 654 C CA . PHE A 1 87 ? -10.507 8.310 17.600 1.00 84.75 87 PHE A CA 1
ATOM 655 C C . PHE A 1 87 ? -11.746 7.409 17.734 1.00 84.75 87 PHE A C 1
ATOM 657 O O . PHE A 1 87 ? -12.555 7.589 18.642 1.00 84.75 87 PHE A O 1
ATOM 664 N N . MET A 1 88 ? -11.904 6.418 16.855 1.00 83.75 88 MET A N 1
ATOM 665 C CA . MET A 1 88 ? -13.027 5.480 16.928 1.00 83.75 88 MET A CA 1
ATOM 666 C C . MET A 1 88 ? -12.967 4.612 18.188 1.00 83.75 88 MET A C 1
ATOM 668 O O . MET A 1 88 ? -13.998 4.371 18.810 1.00 83.75 88 MET A O 1
ATOM 672 N N . GLN A 1 89 ? -11.767 4.198 18.602 1.00 82.25 89 GLN A N 1
ATOM 673 C CA . GLN A 1 89 ? -11.565 3.419 19.825 1.00 82.25 89 GLN A CA 1
ATOM 674 C C . GLN A 1 89 ? -11.813 4.227 21.104 1.00 82.25 89 GLN A C 1
ATOM 676 O O . GLN A 1 89 ? -12.264 3.659 22.097 1.00 82.25 89 GLN A O 1
ATOM 681 N N . SER A 1 90 ? -11.573 5.543 21.098 1.00 82.88 90 SER A N 1
ATOM 682 C CA . SER A 1 90 ? -11.829 6.393 22.269 1.00 82.88 90 SER A CA 1
ATOM 683 C C . SER A 1 90 ? -13.307 6.757 22.458 1.00 82.88 90 SER A C 1
ATOM 685 O O . SER A 1 90 ? -13.702 7.166 23.550 1.00 82.88 90 SER A O 1
ATOM 687 N N . SER A 1 91 ? -14.149 6.579 21.430 1.00 83.19 91 SER A N 1
ATOM 688 C CA . SER A 1 91 ? -15.579 6.898 21.474 1.00 83.19 91 SER A CA 1
ATOM 689 C C . SER A 1 91 ? -16.461 5.668 21.211 1.00 83.19 91 SER A C 1
ATOM 691 O O . SER A 1 91 ? -16.720 5.312 20.057 1.00 83.19 91 SER A O 1
ATOM 693 N N . PRO A 1 92 ? -17.065 5.071 22.260 1.00 81.31 92 PRO A N 1
ATOM 694 C CA . PRO A 1 92 ? -17.980 3.935 22.115 1.00 81.31 92 PRO A CA 1
ATOM 695 C C . PRO A 1 92 ? -19.196 4.224 21.221 1.00 81.31 92 PRO A C 1
ATOM 697 O O . PRO A 1 92 ? -19.783 3.310 20.642 1.00 81.31 92 PRO A O 1
ATOM 700 N N . ARG A 1 93 ? -19.602 5.497 21.107 1.00 83.12 93 ARG A N 1
ATOM 701 C CA . ARG A 1 93 ? -20.700 5.913 20.221 1.00 83.12 93 ARG A CA 1
ATOM 702 C C . ARG A 1 93 ? -20.282 5.88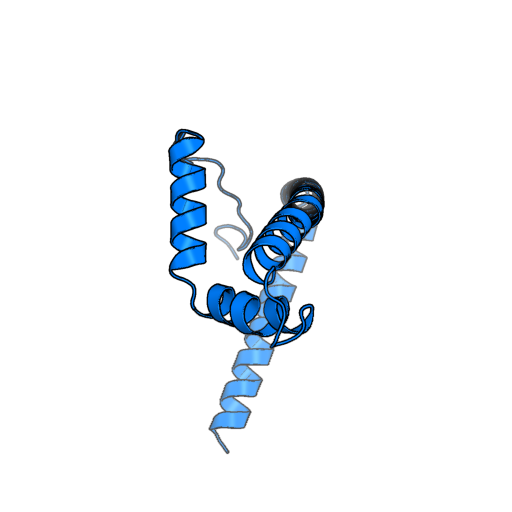5 18.753 1.00 83.12 93 ARG A C 1
ATOM 704 O O . ARG A 1 93 ? -21.040 5.362 17.944 1.00 83.12 93 ARG A O 1
ATOM 711 N N . ALA A 1 94 ? -19.097 6.404 18.419 1.00 82.94 94 ALA A N 1
ATOM 712 C CA . ALA A 1 94 ? -18.576 6.378 17.049 1.00 82.94 94 ALA A CA 1
ATOM 713 C C . ALA A 1 94 ? -18.437 4.935 16.546 1.00 82.94 94 ALA A C 1
ATOM 715 O O . ALA A 1 94 ? -18.883 4.610 15.448 1.00 82.94 94 ALA A O 1
ATOM 716 N N . MET A 1 95 ? -17.928 4.059 17.412 1.00 83.44 95 MET A N 1
ATOM 717 C CA . MET A 1 95 ? -17.807 2.636 17.135 1.00 83.44 95 MET A CA 1
ATOM 718 C C . MET A 1 95 ? -19.156 1.965 16.831 1.00 83.44 95 MET A C 1
ATOM 720 O O . MET A 1 95 ? -19.292 1.244 15.847 1.00 83.44 95 MET A O 1
ATOM 724 N N . ARG A 1 96 ? -20.195 2.262 17.627 1.00 84.69 96 ARG A N 1
ATOM 725 C CA . ARG A 1 96 ? -21.549 1.731 17.392 1.00 84.69 96 ARG A CA 1
ATOM 726 C C . ARG A 1 96 ? -22.134 2.192 16.060 1.00 84.69 96 ARG A C 1
ATOM 728 O O . ARG A 1 96 ? -22.739 1.382 15.368 1.00 84.69 96 ARG A O 1
ATOM 735 N N . TYR A 1 97 ? -21.977 3.467 15.699 1.00 87.19 97 TYR A N 1
ATOM 736 C CA . TYR A 1 97 ? -22.457 3.960 14.403 1.00 87.19 97 TYR A CA 1
ATOM 737 C C . TYR A 1 97 ? -21.750 3.270 13.235 1.00 87.19 97 TYR A C 1
ATOM 739 O O . TYR A 1 97 ? -22.409 2.905 12.264 1.00 87.19 97 TYR A O 1
ATOM 747 N N . PHE A 1 98 ? -20.440 3.042 13.348 1.00 86.62 98 PHE A N 1
ATOM 748 C CA . PHE A 1 98 ? -19.676 2.306 12.346 1.00 86.62 98 PHE A CA 1
ATOM 749 C C . PHE A 1 98 ? -20.161 0.856 12.201 1.00 86.62 98 PHE A C 1
ATOM 751 O O . PHE A 1 98 ? -20.435 0.415 11.085 1.00 86.62 98 PHE A O 1
ATOM 758 N N . ASP A 1 99 ? -20.358 0.151 13.321 1.00 86.75 99 ASP A N 1
ATOM 759 C CA . ASP A 1 99 ? -20.873 -1.223 13.334 1.00 86.75 99 ASP A CA 1
ATOM 760 C C . ASP A 1 99 ? -22.268 -1.316 12.687 1.00 86.75 99 ASP A C 1
ATOM 762 O O . ASP A 1 99 ? -22.509 -2.186 11.848 1.00 86.75 99 ASP A O 1
ATOM 766 N N . TYR A 1 100 ? -23.186 -0.398 13.021 1.00 89.31 100 TYR A N 1
ATOM 767 C CA . TYR A 1 100 ? -24.515 -0.356 12.399 1.00 89.31 100 TYR A CA 1
ATOM 768 C C . TYR A 1 100 ? -24.458 -0.001 10.910 1.00 89.31 100 TYR A C 1
ATOM 770 O O . TYR A 1 100 ? -25.224 -0.561 10.127 1.00 89.31 100 TYR A O 1
ATOM 778 N N . GLY A 1 101 ? -23.54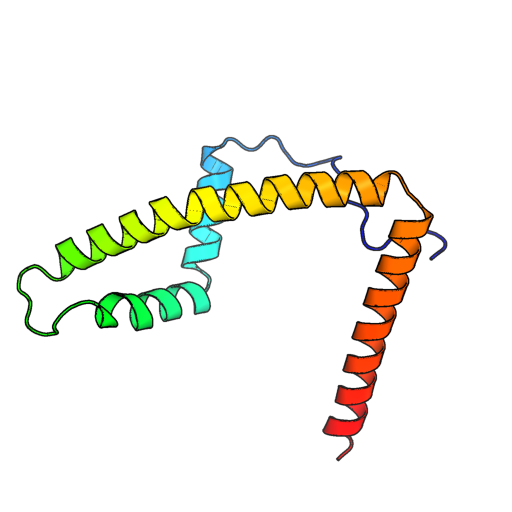1 0.881 10.503 1.00 91.06 101 GLY A N 1
ATOM 779 C CA . GLY A 1 101 ? -23.311 1.209 9.097 1.00 91.06 101 GLY A CA 1
ATOM 780 C C . GLY A 1 101 ? -22.840 -0.003 8.292 1.00 91.06 101 GLY A C 1
ATOM 781 O O . GLY A 1 101 ? -23.442 -0.335 7.271 1.00 91.06 101 GLY A O 1
ATOM 782 N N . MET A 1 102 ? -21.821 -0.714 8.784 1.00 90.38 102 MET A N 1
ATOM 783 C CA . MET A 1 102 ? -21.320 -1.955 8.178 1.00 90.38 102 MET A CA 1
ATOM 784 C C . MET A 1 102 ? -22.408 -3.028 8.094 1.00 90.38 102 MET A C 1
ATOM 786 O O . MET A 1 102 ? -22.624 -3.605 7.027 1.00 90.38 102 MET A O 1
ATOM 790 N N . ALA A 1 103 ? -23.140 -3.257 9.189 1.00 90.94 103 ALA A N 1
ATOM 791 C CA . ALA A 1 103 ? -24.243 -4.212 9.216 1.00 90.94 103 ALA A CA 1
ATOM 792 C C . ALA A 1 103 ? -25.352 -3.836 8.221 1.00 90.94 103 ALA A C 1
ATOM 794 O O . ALA A 1 103 ? -25.870 -4.709 7.523 1.00 90.94 103 ALA A O 1
ATOM 795 N N . GLY A 1 104 ? -25.683 -2.547 8.111 1.00 94.69 104 GLY A N 1
ATOM 796 C CA . GLY A 1 104 ? -26.659 -2.035 7.151 1.00 94.69 104 GLY A CA 1
ATOM 797 C C . GLY A 1 104 ? -26.231 -2.275 5.704 1.00 94.69 104 GLY A C 1
ATOM 798 O O . GLY A 1 104 ? -27.003 -2.832 4.925 1.00 94.69 104 GLY A O 1
ATOM 799 N N . ILE A 1 105 ? -24.986 -1.932 5.358 1.00 95.12 105 ILE A N 1
ATOM 800 C CA . ILE A 1 105 ? -24.435 -2.138 4.009 1.00 95.12 105 ILE A CA 1
ATOM 801 C C . ILE A 1 105 ? -24.417 -3.629 3.657 1.00 95.12 105 ILE A C 1
ATOM 803 O O . ILE A 1 105 ? -24.899 -4.012 2.593 1.00 95.12 105 ILE A O 1
ATOM 807 N N . MET A 1 106 ? -23.921 -4.485 4.553 1.00 93.50 106 MET A N 1
ATOM 808 C CA . MET A 1 106 ? -23.865 -5.933 4.322 1.00 93.50 106 MET A CA 1
ATOM 809 C C . MET A 1 106 ? -25.258 -6.549 4.184 1.00 93.50 106 MET A C 1
ATOM 811 O O . MET A 1 106 ? -25.484 -7.351 3.281 1.00 93.50 106 MET A O 1
ATOM 815 N N . SER A 1 107 ? -26.215 -6.130 5.016 1.00 94.56 107 SER A N 1
ATOM 816 C CA . SER A 1 107 ? -27.608 -6.583 4.919 1.00 94.56 107 SER A CA 1
ATOM 817 C C . SER A 1 107 ? -28.245 -6.150 3.599 1.00 94.56 107 SER A C 1
ATOM 819 O O . SER A 1 107 ? -28.936 -6.941 2.961 1.00 94.56 107 SER A O 1
ATOM 821 N N . ALA A 1 108 ? -27.968 -4.925 3.142 1.00 95.25 108 ALA A N 1
ATOM 822 C CA . ALA A 1 108 ? -28.436 -4.434 1.850 1.00 95.25 108 ALA A CA 1
ATOM 823 C C . ALA A 1 108 ? -27.829 -5.227 0.680 1.00 95.25 108 ALA A C 1
ATOM 825 O O . ALA A 1 108 ? -28.553 -5.600 -0.243 1.00 95.25 108 ALA A O 1
ATOM 826 N N . PHE A 1 109 ? -26.528 -5.536 0.722 1.00 94.75 109 PHE A N 1
ATOM 827 C CA . PHE A 1 109 ? -25.883 -6.390 -0.280 1.00 94.75 109 PHE A CA 1
ATOM 828 C C . PHE A 1 109 ? -26.446 -7.811 -0.279 1.00 94.75 109 PHE A C 1
ATOM 830 O O . PHE A 1 109 ? -26.749 -8.332 -1.350 1.00 94.75 109 PHE A O 1
ATOM 837 N N . ALA A 1 110 ? -26.630 -8.420 0.894 1.00 93.44 110 ALA A N 1
ATOM 838 C CA . ALA A 1 110 ? -27.213 -9.752 1.024 1.00 93.44 110 ALA A CA 1
ATOM 839 C C . ALA A 1 110 ? -28.638 -9.790 0.457 1.00 93.44 110 ALA A C 1
ATOM 841 O O . ALA A 1 110 ? -28.957 -10.658 -0.354 1.00 93.44 110 ALA A O 1
ATOM 842 N N . LEU A 1 111 ? -29.465 -8.799 0.804 1.00 95.62 111 LEU A N 1
ATOM 843 C CA . LEU A 1 111 ? -30.817 -8.670 0.270 1.00 95.62 111 LEU A CA 1
ATOM 844 C C . LEU A 1 111 ? -30.796 -8.499 -1.253 1.00 95.62 111 LEU A C 1
ATOM 846 O O . LEU A 1 111 ? -31.522 -9.197 -1.957 1.00 95.62 111 LEU A O 1
ATOM 850 N N . LYS A 1 112 ? -29.926 -7.626 -1.780 1.00 93.81 112 LYS A N 1
ATOM 851 C CA . LYS A 1 112 ? -29.762 -7.443 -3.228 1.0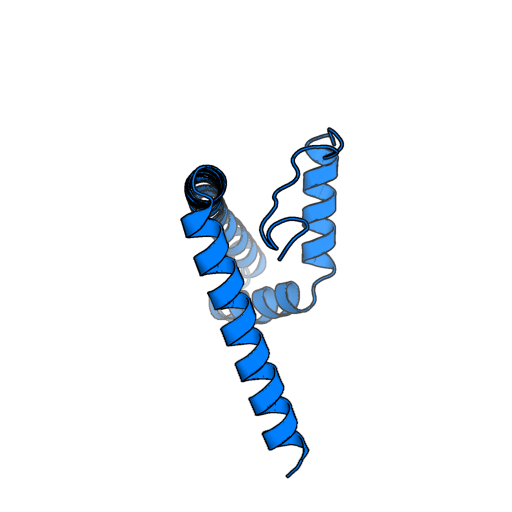0 93.81 112 LYS A CA 1
ATOM 852 C C . LYS A 1 112 ? -29.357 -8.750 -3.910 1.00 93.81 112 LYS A C 1
ATOM 854 O O . LYS A 1 112 ? -29.880 -9.052 -4.977 1.00 93.81 112 LYS A O 1
ATOM 859 N N . LEU A 1 113 ? -28.448 -9.518 -3.315 1.00 94.06 113 LEU A N 1
ATOM 860 C CA . LEU A 1 113 ? -27.951 -10.767 -3.884 1.00 94.06 113 LEU A CA 1
ATOM 861 C C . LEU A 1 113 ? -29.045 -11.841 -3.918 1.00 94.06 113 LEU A C 1
ATOM 863 O O . LEU A 1 113 ? -29.238 -12.452 -4.962 1.00 94.06 113 LEU A O 1
ATOM 867 N N . VAL A 1 114 ? -29.825 -11.992 -2.843 1.0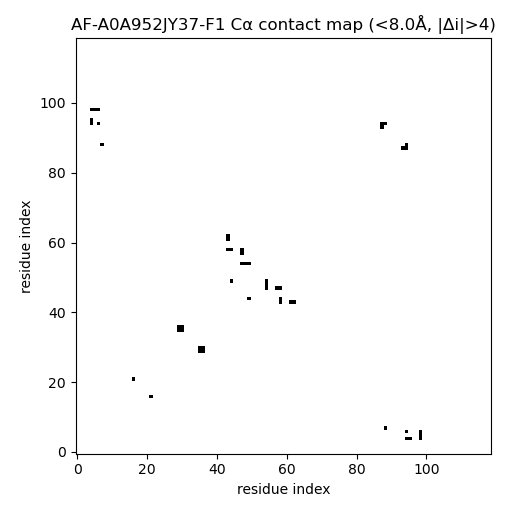0 95.31 114 VAL A N 1
ATOM 868 C CA . VAL A 1 114 ? -30.978 -12.911 -2.800 1.00 95.31 114 VAL A CA 1
ATOM 869 C C . VAL A 1 114 ? -32.046 -12.510 -3.819 1.00 95.31 114 VAL A C 1
ATOM 871 O O . VAL A 1 114 ? -32.529 -13.354 -4.566 1.00 95.31 114 VAL A O 1
ATOM 874 N N . LEU A 1 115 ? -32.381 -11.221 -3.910 1.00 94.50 115 LEU A N 1
ATOM 875 C CA . LEU A 1 115 ? -33.371 -10.726 -4.873 1.00 94.50 115 LEU A CA 1
ATOM 876 C C . LEU A 1 115 ? -32.896 -10.822 -6.334 1.00 94.50 115 LEU A C 1
ATOM 878 O O . LEU A 1 115 ? -33.727 -10.901 -7.235 1.00 94.50 115 LEU A O 1
ATOM 882 N N . THR A 1 116 ? -31.580 -10.790 -6.571 1.00 91.56 116 THR A N 1
ATOM 883 C CA . THR A 1 116 ? -30.989 -10.892 -7.917 1.00 91.56 116 THR A CA 1
ATOM 884 C C . THR A 1 116 ? -30.779 -12.345 -8.343 1.00 91.56 116 THR A C 1
ATOM 886 O O . THR A 1 116 ? -30.952 -12.632 -9.515 1.00 91.56 116 THR A O 1
ATOM 889 N N . GLN A 1 117 ? -30.423 -13.257 -7.427 1.00 70.44 117 GLN A N 1
ATOM 890 C CA . GLN A 1 117 ? -30.290 -14.693 -7.724 1.00 70.44 117 GLN A CA 1
ATOM 891 C C . GLN A 1 117 ? -31.620 -15.457 -7.674 1.00 70.44 117 GLN A C 1
ATOM 893 O O . GLN A 1 117 ? -31.711 -16.557 -8.203 1.00 70.44 117 GLN A O 1
ATOM 898 N N . GLY A 1 118 ? -32.648 -14.894 -7.032 1.00 59.81 118 GLY A N 1
ATOM 899 C CA . GLY A 1 118 ? -34.015 -15.420 -7.053 1.00 59.81 118 GLY A CA 1
ATOM 900 C C . GLY A 1 118 ? -34.822 -15.045 -8.305 1.00 59.81 118 GLY A C 1
ATOM 901 O O . GLY A 1 118 ? -36.024 -15.302 -8.337 1.00 59.81 118 GLY A O 1
ATOM 902 N N . ARG A 1 119 ? -34.190 -14.410 -9.299 1.00 46.88 119 ARG A N 1
ATOM 903 C CA . ARG A 1 119 ? -34.719 -14.099 -10.634 1.00 46.88 119 ARG A CA 1
ATOM 904 C C . ARG A 1 119 ? -33.890 -14.823 -11.682 1.00 46.88 119 ARG A C 1
ATOM 906 O O . ARG A 1 119 ? -34.501 -15.229 -12.691 1.00 46.88 119 ARG A O 1
#

Mean predicted aligned error: 8.39 Å